Protein AF-F3FXP7-F1 (afdb_monomer_lite)

InterPro domains:
  IPR000873 AMP-dependent synthetase/ligase domain [PF00501] (1-63)

pLDDT: mean 97.09, std 2.87, range [78.12, 98.75]

Secondary structure (DSSP, 8-state):
-TTSEEEEETTEEEEHHHHHHHHHHHHHHHHHTT--TT--------SSHHHHHHHHHHHHHT-

Organism: NCBI:txid629262

Radius of gyration: 12.15 Å; chains: 1; bounding box: 29×17×34 Å

Structure (mmCIF, N/CA/C/O backbone):
data_AF-F3FXP7-F1
#
_entry.id   AF-F3FXP7-F1
#
loop_
_atom_site.group_PDB
_atom_site.id
_atom_site.type_symbol
_atom_site.label_atom_id
_atom_site.label_alt_id
_atom_site.label_comp_id
_atom_site.label_asym_id
_atom_site.label_entity_id
_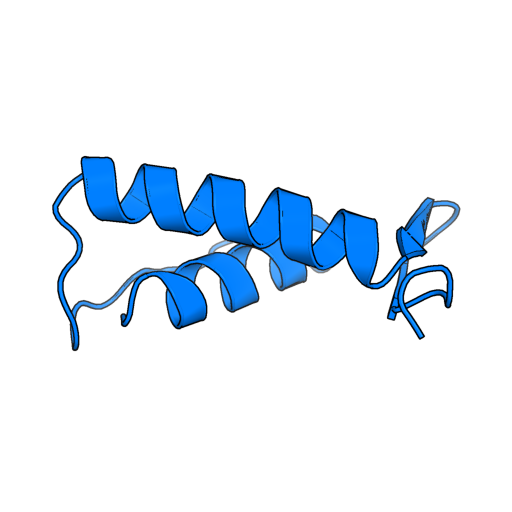atom_site.label_seq_id
_atom_site.pdbx_PDB_ins_code
_atom_site.Cartn_x
_atom_site.Cartn_y
_atom_site.Cartn_z
_atom_site.occupancy
_atom_site.B_iso_or_equiv
_atom_site.auth_seq_id
_atom_site.auth_comp_id
_atom_site.auth_asym_id
_atom_site.auth_atom_id
_atom_site.pdbx_PDB_model_num
ATOM 1 N N . GLN A 1 1 ? 15.731 -9.418 -2.577 1.00 91.31 1 GLN A N 1
ATOM 2 C CA . GLN A 1 1 ? 16.482 -8.568 -3.527 1.00 91.31 1 GLN A CA 1
ATOM 3 C C . GLN A 1 1 ? 15.655 -7.310 -3.808 1.00 91.31 1 GLN A C 1
ATOM 5 O O . GLN A 1 1 ? 14.606 -7.454 -4.419 1.00 91.31 1 GLN A O 1
ATOM 10 N N . PRO A 1 2 ? 16.045 -6.110 -3.334 1.00 95.25 2 PRO A N 1
ATOM 11 C CA . PRO A 1 2 ? 15.185 -4.914 -3.390 1.00 95.25 2 PRO A CA 1
ATOM 12 C C . PRO A 1 2 ? 14.858 -4.431 -4.809 1.00 95.25 2 PRO A C 1
ATOM 14 O O . PRO A 1 2 ? 13.727 -4.044 -5.074 1.00 95.25 2 PRO A O 1
ATOM 17 N N . ASN A 1 3 ? 15.832 -4.521 -5.718 1.00 98.06 3 ASN A N 1
ATOM 18 C CA . ASN A 1 3 ? 15.706 -4.049 -7.101 1.00 98.06 3 ASN A CA 1
ATOM 19 C C . ASN A 1 3 ? 15.141 -5.117 -8.054 1.00 98.06 3 ASN A C 1
ATOM 21 O O . ASN A 1 3 ? 15.039 -4.873 -9.251 1.00 98.06 3 ASN A O 1
ATOM 25 N N . ALA A 1 4 ? 14.808 -6.312 -7.553 1.00 98.25 4 ALA A N 1
ATOM 26 C CA . ALA A 1 4 ? 14.150 -7.328 -8.3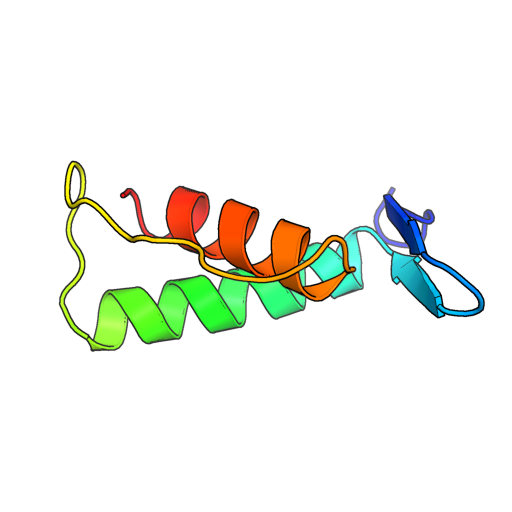68 1.00 98.25 4 ALA A CA 1
ATOM 27 C C . ALA A 1 4 ? 12.692 -6.927 -8.616 1.00 98.25 4 ALA A C 1
ATOM 29 O O . ALA A 1 4 ? 12.048 -6.360 -7.728 1.00 98.25 4 ALA A O 1
ATOM 30 N N . VAL A 1 5 ? 12.175 -7.245 -9.805 1.00 98.25 5 VAL A N 1
ATOM 31 C CA . VAL A 1 5 ? 10.764 -7.037 -10.147 1.00 98.25 5 VAL A CA 1
ATOM 32 C C . VAL A 1 5 ? 9.901 -7.903 -9.228 1.00 98.25 5 VAL A C 1
ATOM 34 O O . VAL A 1 5 ? 10.057 -9.121 -9.191 1.00 98.25 5 VAL A O 1
ATOM 37 N N . ALA A 1 6 ? 9.010 -7.262 -8.477 1.00 98.12 6 ALA A N 1
ATOM 38 C CA . ALA A 1 6 ? 8.025 -7.912 -7.619 1.00 98.12 6 ALA A CA 1
ATOM 39 C C . ALA A 1 6 ? 6.681 -8.075 -8.333 1.00 98.12 6 ALA A C 1
ATOM 41 O O . ALA A 1 6 ? 6.008 -9.086 -8.157 1.00 98.12 6 ALA A O 1
ATOM 42 N N . LEU A 1 7 ? 6.289 -7.073 -9.128 1.00 97.62 7 LEU A N 1
ATOM 43 C CA . LEU A 1 7 ? 5.022 -7.050 -9.852 1.00 97.62 7 LEU A CA 1
ATOM 44 C C . LEU A 1 7 ? 5.222 -6.582 -11.288 1.00 97.62 7 LEU A C 1
ATOM 46 O O . LEU A 1 7 ? 5.997 -5.662 -11.550 1.00 97.62 7 LEU A O 1
ATOM 50 N N . HIS A 1 8 ? 4.456 -7.186 -12.188 1.00 97.56 8 HIS A N 1
ATOM 51 C CA . HIS A 1 8 ? 4.321 -6.797 -13.583 1.00 97.56 8 HIS A CA 1
ATOM 52 C C . HIS A 1 8 ? 2.836 -6.820 -13.939 1.00 97.56 8 HIS A C 1
ATOM 54 O O . HIS A 1 8 ? 2.1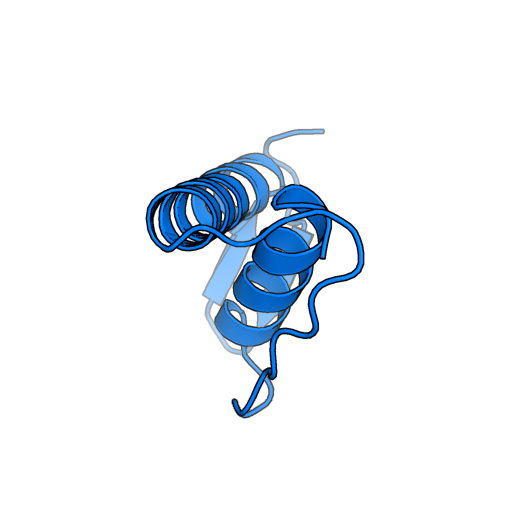45 -7.809 -13.675 1.00 97.56 8 HIS A O 1
ATOM 60 N N . TYR A 1 9 ? 2.345 -5.723 -14.496 1.00 97.62 9 TYR A N 1
ATOM 61 C CA . TYR A 1 9 ? 0.972 -5.593 -14.956 1.00 97.62 9 TYR A CA 1
ATOM 62 C C . TYR A 1 9 ? 0.958 -4.672 -16.174 1.00 97.62 9 TYR A C 1
ATOM 64 O O . TYR A 1 9 ? 1.358 -3.512 -16.058 1.00 97.62 9 TYR A O 1
ATOM 72 N N . GLU A 1 10 ? 0.519 -5.202 -17.319 1.00 95.50 10 GLU A N 1
ATOM 73 C CA . GLU A 1 10 ? 0.637 -4.534 -18.625 1.00 95.50 10 GLU A CA 1
ATOM 74 C C . GLU A 1 10 ? 2.082 -4.058 -18.855 1.00 95.50 10 GLU A C 1
ATOM 76 O O . GLU A 1 10 ? 3.006 -4.824 -18.607 1.00 95.50 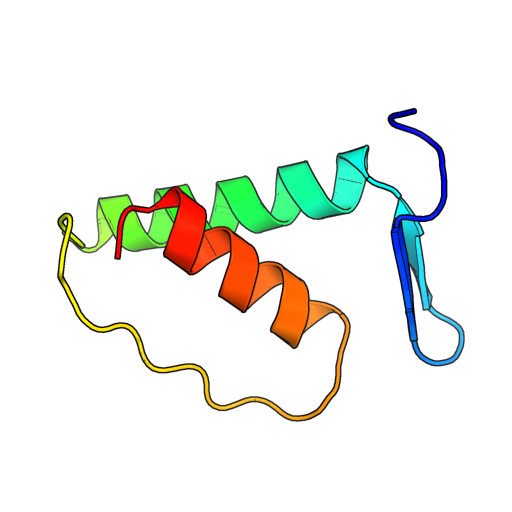10 GLU A O 1
ATOM 81 N N . ASP A 1 11 ? 2.294 -2.808 -19.264 1.00 95.94 11 ASP A N 1
ATOM 82 C CA . ASP A 1 11 ? 3.625 -2.243 -19.522 1.00 95.94 11 ASP A CA 1
ATOM 83 C C . ASP A 1 11 ? 4.282 -1.636 -18.266 1.00 95.94 11 ASP A C 1
ATOM 85 O O . ASP A 1 11 ? 5.246 -0.870 -18.352 1.00 95.94 11 ASP A O 1
ATOM 89 N N . ARG A 1 12 ? 3.749 -1.928 -17.070 1.00 97.50 12 ARG A N 1
ATOM 90 C CA . ARG A 1 12 ? 4.223 -1.361 -15.800 1.00 97.50 12 ARG A CA 1
ATOM 91 C C . ARG A 1 12 ? 4.826 -2.441 -14.905 1.00 97.50 12 ARG A C 1
ATOM 93 O O . ARG A 1 12 ? 4.242 -3.499 -14.673 1.00 97.50 12 ARG A O 1
ATOM 100 N N . 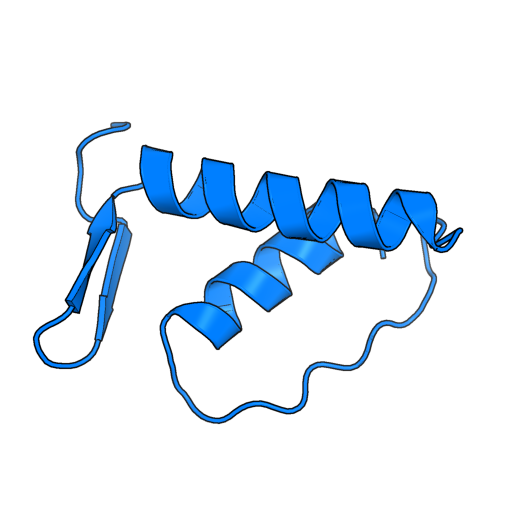THR A 1 13 ? 5.969 -2.121 -14.305 1.00 97.88 13 THR A N 1
ATOM 101 C CA . THR A 1 13 ? 6.630 -2.949 -13.287 1.00 97.88 13 THR A CA 1
ATOM 102 C C . THR A 1 13 ? 6.787 -2.206 -11.973 1.00 97.88 13 THR A C 1
ATOM 104 O O . THR A 1 13 ? 6.967 -0.990 -11.965 1.00 97.88 13 THR A O 1
ATOM 107 N N . LEU A 1 14 ? 6.811 -2.953 -10.869 1.00 98.19 14 LEU A N 1
ATOM 108 C CA . LEU A 1 14 ? 7.336 -2.479 -9.591 1.00 98.19 14 LEU A CA 1
ATOM 109 C C . LEU A 1 14 ? 8.388 -3.440 -9.071 1.00 98.19 14 LEU A C 1
ATOM 111 O O . LEU A 1 14 ? 8.185 -4.657 -9.045 1.00 98.19 14 LEU A O 1
ATOM 115 N N . THR A 1 15 ? 9.488 -2.880 -8.596 1.00 98.69 15 THR A N 1
ATOM 116 C CA . THR A 1 15 ? 10.468 -3.603 -7.792 1.00 98.69 15 THR A CA 1
ATOM 117 C C . THR A 1 15 ? 9.942 -3.863 -6.380 1.00 98.69 15 THR A C 1
ATOM 119 O O . THR A 1 15 ? 8.998 -3.216 -5.916 1.00 98.69 15 THR A O 1
ATOM 122 N N . TYR A 1 16 ? 10.572 -4.787 -5.652 1.00 98.44 16 TYR A N 1
ATOM 123 C CA . TYR A 1 16 ? 10.252 -5.017 -4.237 1.00 98.44 16 TYR A CA 1
ATOM 124 C C . TYR A 1 16 ? 10.404 -3.747 -3.387 1.00 98.44 16 TYR A C 1
ATOM 126 O O . TYR A 1 16 ? 9.591 -3.508 -2.493 1.00 98.44 16 TYR A O 1
ATOM 134 N N . ALA A 1 17 ? 11.418 -2.922 -3.665 1.00 98.56 17 ALA A N 1
ATOM 135 C CA . ALA A 1 17 ? 11.648 -1.667 -2.954 1.00 98.56 17 ALA A CA 1
ATOM 136 C C . ALA A 1 17 ? 10.523 -0.646 -3.193 1.00 98.56 17 ALA A C 1
ATOM 138 O O . ALA A 1 17 ? 10.022 -0.037 -2.243 1.00 98.56 17 ALA A O 1
ATOM 139 N N . GLU A 1 18 ? 10.089 -0.485 -4.445 1.00 98.62 18 GLU A N 1
ATOM 140 C CA . GLU A 1 18 ? 9.011 0.441 -4.807 1.00 98.62 18 GLU A CA 1
ATOM 141 C C . GLU A 1 18 ? 7.662 -0.032 -4.272 1.00 98.62 18 GLU A C 1
ATOM 143 O O . GLU A 1 18 ? 6.916 0.764 -3.698 1.00 98.62 18 GLU A O 1
ATOM 148 N N . LEU A 1 19 ? 7.370 -1.331 -4.400 1.00 98.56 19 LEU A N 1
ATOM 149 C CA . LEU A 1 19 ? 6.161 -1.936 -3.851 1.00 98.56 19 LEU A CA 1
ATOM 150 C C . LEU A 1 19 ? 6.077 -1.712 -2.340 1.00 98.56 19 LEU A C 1
ATOM 152 O O . LEU A 1 19 ? 5.060 -1.236 -1.841 1.00 98.56 19 LEU A O 1
ATOM 156 N N . ASN A 1 20 ? 7.158 -2.003 -1.613 1.00 98.62 20 ASN A N 1
ATOM 157 C CA . ASN A 1 20 ? 7.197 -1.827 -0.167 1.00 98.62 20 ASN A CA 1
ATOM 158 C C . ASN A 1 20 ? 7.049 -0.354 0.237 1.00 98.62 20 ASN A C 1
ATOM 160 O O . ASN A 1 20 ? 6.314 -0.054 1.173 1.00 98.62 20 ASN A O 1
ATOM 164 N N . THR A 1 21 ? 7.699 0.565 -0.483 1.00 98.69 21 THR A N 1
ATOM 165 C CA . THR A 1 21 ? 7.574 2.009 -0.230 1.00 98.69 21 THR A CA 1
ATOM 166 C C . THR A 1 21 ? 6.130 2.480 -0.390 1.00 98.69 21 THR A C 1
ATOM 168 O O . THR A 1 21 ? 5.598 3.127 0.511 1.00 98.69 21 THR A O 1
ATOM 171 N N . ARG A 1 22 ? 5.462 2.111 -1.490 1.00 98.56 22 ARG A N 1
ATOM 172 C CA . ARG A 1 22 ? 4.062 2.495 -1.737 1.00 98.56 22 ARG A CA 1
ATOM 173 C C . ARG A 1 22 ? 3.101 1.844 -0.742 1.00 98.56 22 ARG A C 1
ATOM 175 O O . ARG A 1 22 ? 2.217 2.514 -0.221 1.00 98.56 22 ARG A O 1
ATOM 182 N N . ALA A 1 23 ? 3.301 0.566 -0.420 1.00 98.69 23 ALA A N 1
ATOM 183 C CA . ALA A 1 23 ? 2.493 -0.127 0.582 1.00 98.69 23 ALA A CA 1
ATOM 184 C C . ALA A 1 23 ? 2.645 0.512 1.974 1.00 98.69 23 ALA A C 1
ATOM 186 O O . ALA A 1 23 ? 1.657 0.697 2.677 1.00 98.69 23 ALA A O 1
ATOM 187 N N . ASN A 1 24 ? 3.859 0.924 2.357 1.00 98.69 24 ASN A N 1
ATOM 188 C CA . ASN A 1 24 ? 4.089 1.646 3.611 1.00 98.69 24 ASN A CA 1
ATOM 189 C C . ASN A 1 24 ? 3.381 3.012 3.634 1.00 98.69 24 ASN A C 1
ATOM 191 O O . ASN A 1 24 ? 2.903 3.424 4.686 1.00 98.69 24 ASN A O 1
ATOM 195 N N . GLN A 1 25 ? 3.298 3.726 2.506 1.00 98.75 25 GLN A N 1
ATOM 196 C CA . GLN A 1 25 ? 2.545 4.987 2.430 1.00 98.75 25 GLN A CA 1
ATOM 197 C C . GLN A 1 25 ? 1.051 4.764 2.691 1.00 98.75 25 GLN A C 1
ATOM 199 O O . GLN A 1 25 ? 0.460 5.496 3.482 1.00 98.75 25 GLN A O 1
ATOM 204 N N . VAL A 1 26 ? 0.464 3.725 2.088 1.00 98.38 26 VAL A N 1
ATOM 205 C CA . VAL A 1 26 ? -0.932 3.337 2.350 1.00 98.38 26 VAL A CA 1
ATOM 206 C C . VAL A 1 26 ? -1.122 2.950 3.816 1.00 98.38 26 VAL A C 1
ATOM 208 O O . VAL A 1 26 ? -2.051 3.440 4.449 1.00 98.38 26 VAL A O 1
ATOM 211 N N . ALA A 1 27 ? -0.223 2.140 4.379 1.00 98.56 27 ALA A N 1
ATOM 212 C CA . ALA A 1 27 ? -0.296 1.727 5.778 1.00 98.56 27 ALA A CA 1
ATOM 213 C C . ALA A 1 27 ? -0.289 2.928 6.735 1.00 98.56 27 ALA A C 1
ATOM 215 O O . ALA A 1 27 ? -1.160 3.040 7.590 1.00 98.56 27 ALA A O 1
ATOM 216 N N . HIS A 1 28 ? 0.639 3.874 6.555 1.00 98.56 28 HIS A N 1
ATOM 217 C CA . HIS A 1 28 ? 0.687 5.083 7.382 1.00 98.56 28 HIS A CA 1
ATOM 218 C C . HIS A 1 28 ? -0.559 5.954 7.226 1.00 98.56 28 HIS A C 1
ATOM 220 O O . HIS A 1 28 ? -1.013 6.539 8.207 1.00 98.56 28 HIS A O 1
ATOM 226 N N . TYR A 1 29 ? -1.124 6.035 6.020 1.00 98.50 29 TYR A N 1
ATOM 227 C CA . TYR A 1 29 ? -2.377 6.750 5.808 1.00 98.50 29 TYR A CA 1
ATOM 228 C C . TYR A 1 29 ? -3.535 6.093 6.573 1.00 98.50 29 TYR A C 1
ATOM 230 O O . TYR A 1 29 ? -4.253 6.785 7.288 1.00 98.50 29 TYR A O 1
ATOM 238 N N . LEU A 1 30 ? -3.670 4.764 6.499 1.00 98.25 30 LEU A N 1
ATOM 239 C CA . LEU A 1 30 ? -4.684 4.003 7.240 1.00 98.25 30 LEU A CA 1
ATOM 240 C C . LEU A 1 30 ? -4.520 4.147 8.761 1.00 98.25 30 LEU A C 1
ATOM 242 O O . LEU A 1 30 ? -5.497 4.409 9.459 1.00 98.25 30 LEU A O 1
ATOM 246 N N . LEU A 1 31 ? -3.287 4.067 9.267 1.00 98.06 31 LEU A N 1
ATOM 247 C CA . LEU A 1 31 ? -2.983 4.322 10.679 1.00 98.06 31 LEU A CA 1
ATOM 248 C C . LEU A 1 31 ? -3.362 5.754 11.089 1.00 98.06 31 LEU A C 1
ATOM 250 O O . LEU A 1 31 ? -3.923 5.962 12.161 1.00 98.06 31 LEU A O 1
ATOM 254 N N . GLY A 1 32 ? -3.120 6.742 10.220 1.00 98.19 32 GLY A N 1
ATOM 255 C CA . GLY A 1 32 ? -3.536 8.132 10.432 1.00 98.19 32 GLY A CA 1
ATOM 256 C C . GLY A 1 32 ? -5.057 8.334 10.445 1.00 98.19 32 GLY A C 1
ATOM 257 O O . GLY A 1 32 ? -5.536 9.276 11.071 1.00 98.19 32 GLY A O 1
ATOM 258 N N . LEU A 1 33 ? -5.816 7.440 9.804 1.00 97.88 33 LEU A N 1
ATOM 259 C CA . LEU A 1 33 ? -7.280 7.382 9.885 1.00 97.88 33 LEU A CA 1
ATOM 260 C C . LEU A 1 33 ? -7.790 6.628 11.125 1.00 97.88 33 LEU A C 1
ATOM 262 O O . LEU A 1 33 ? -8.996 6.599 11.357 1.00 97.88 33 LEU A O 1
ATOM 266 N N . GLY A 1 34 ? -6.894 6.049 11.927 1.00 97.62 34 GLY A N 1
ATOM 267 C CA . GLY A 1 34 ? -7.225 5.373 13.178 1.00 97.62 34 GLY A CA 1
ATOM 268 C C . GLY A 1 34 ? -7.401 3.859 13.078 1.00 97.62 34 GLY A C 1
ATOM 269 O O . GLY A 1 34 ? -7.778 3.265 14.084 1.00 97.62 34 GLY A O 1
ATOM 270 N N . VAL A 1 35 ? -7.100 3.236 11.930 1.00 97.62 35 VAL A N 1
ATOM 271 C CA . VAL A 1 35 ? -7.156 1.770 11.765 1.00 97.62 35 VAL A CA 1
ATOM 272 C C . VAL A 1 35 ? -6.320 1.081 12.845 1.00 97.62 35 VAL A C 1
ATOM 274 O O . VAL A 1 35 ? -5.159 1.435 13.062 1.00 97.62 35 VAL A O 1
ATOM 277 N N . GLN A 1 36 ? -6.928 0.111 13.520 1.00 95.7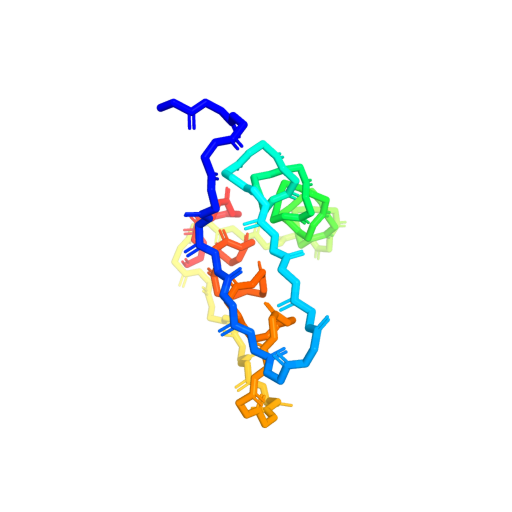5 36 GLN A N 1
ATOM 278 C CA . GLN A 1 36 ? -6.323 -0.734 14.543 1.00 95.75 36 GLN A CA 1
ATOM 279 C C . GLN A 1 36 ? -6.187 -2.181 14.053 1.00 95.75 36 GLN A C 1
ATOM 281 O O . GLN A 1 36 ? -6.810 -2.566 13.060 1.00 95.75 36 GLN A O 1
ATOM 286 N N . PRO A 1 37 ? -5.392 -3.009 14.751 1.00 94.31 37 PRO A N 1
ATOM 287 C CA . PRO A 1 37 ? -5.408 -4.441 14.516 1.00 94.31 37 PRO A CA 1
ATOM 288 C C . PRO A 1 37 ? -6.817 -5.033 14.610 1.00 94.31 37 PRO A C 1
ATOM 290 O O . PRO A 1 37 ? -7.599 -4.616 15.462 1.00 94.31 37 PRO A O 1
ATOM 293 N N . ASP A 1 38 ? -7.110 -6.000 13.741 1.00 93.00 38 ASP A N 1
ATOM 294 C CA . ASP A 1 38 ? -8.417 -6.659 13.571 1.00 93.00 38 ASP A CA 1
ATOM 295 C C . ASP A 1 38 ? -9.541 -5.792 12.951 1.00 93.00 38 ASP A C 1
ATOM 297 O O . ASP A 1 38 ? -10.656 -6.289 12.734 1.00 93.00 38 ASP A O 1
ATOM 301 N N . ASP A 1 39 ? -9.276 -4.525 12.603 1.00 96.25 39 ASP A N 1
ATOM 302 C CA . ASP A 1 39 ? -10.219 -3.712 11.827 1.00 96.25 39 ASP A CA 1
ATOM 303 C C . ASP A 1 39 ? -10.363 -4.226 10.389 1.00 96.25 39 ASP A C 1
ATOM 305 O O . ASP A 1 39 ? -9.442 -4.752 9.778 1.00 96.25 39 ASP A O 1
ATOM 309 N N . ARG A 1 40 ? -11.535 -4.022 9.780 1.00 96.38 40 ARG A N 1
ATOM 310 C CA . ARG A 1 40 ? -11.811 -4.504 8.416 1.00 96.38 40 ARG A CA 1
ATOM 311 C C . ARG A 1 40 ? -11.705 -3.366 7.410 1.00 96.38 40 ARG A C 1
ATOM 313 O O . ARG A 1 40 ? -12.547 -2.470 7.398 1.00 96.38 40 ARG A O 1
ATOM 320 N N . VAL A 1 41 ? -10.731 -3.451 6.503 1.00 97.75 41 VAL A N 1
ATOM 321 C CA . VAL A 1 41 ? -10.561 -2.499 5.392 1.00 97.75 41 VAL A CA 1
ATOM 322 C C . VAL A 1 41 ? -10.950 -3.159 4.069 1.00 97.75 41 VAL A C 1
ATOM 324 O O . VAL A 1 41 ? -10.354 -4.149 3.650 1.00 97.75 41 VAL A O 1
ATOM 327 N N . ALA A 1 42 ? -11.964 -2.613 3.394 1.00 96.94 42 ALA A N 1
ATOM 328 C CA . ALA A 1 42 ? -12.401 -3.113 2.093 1.00 96.94 42 ALA A CA 1
ATOM 329 C C . ALA A 1 42 ? -11.463 -2.650 0.965 1.00 96.94 42 ALA A C 1
ATOM 331 O O . ALA A 1 42 ? -11.013 -1.504 0.946 1.00 96.94 42 ALA A O 1
ATOM 332 N N . ILE A 1 43 ? -11.222 -3.527 -0.013 1.00 96.19 43 ILE A N 1
ATOM 333 C CA . ILE A 1 43 ? -10.474 -3.221 -1.237 1.00 96.19 43 ILE A CA 1
ATOM 334 C C . ILE A 1 43 ? -11.414 -3.407 -2.426 1.00 96.19 43 ILE A C 1
ATOM 336 O O . ILE A 1 43 ? -11.823 -4.526 -2.729 1.00 96.19 43 ILE A O 1
ATOM 340 N N . CYS A 1 44 ? -11.736 -2.308 -3.106 1.00 96.44 44 CYS A N 1
ATOM 341 C CA . CYS A 1 44 ? -12.648 -2.287 -4.249 1.00 96.44 44 CYS A CA 1
ATOM 342 C C . CYS A 1 44 ? -11.943 -1.684 -5.466 1.00 96.44 44 CYS A C 1
ATOM 344 O O . CYS A 1 44 ? -12.164 -0.526 -5.812 1.00 96.44 44 CYS A O 1
ATOM 346 N N . VAL A 1 45 ? -11.058 -2.461 -6.087 1.00 95.81 45 VAL A N 1
ATOM 347 C CA . VAL A 1 45 ? -10.321 -2.066 -7.294 1.00 95.81 45 VAL A CA 1
ATOM 348 C C . VAL A 1 45 ? -10.215 -3.244 -8.256 1.00 95.81 45 VAL A C 1
ATOM 350 O O . VAL A 1 45 ? -10.223 -4.402 -7.835 1.00 95.81 45 VAL A O 1
ATOM 353 N N . GLU A 1 46 ? -10.096 -2.950 -9.547 1.00 96.56 46 GLU A N 1
ATOM 354 C CA . GLU A 1 46 ? -9.783 -3.961 -10.555 1.00 96.56 46 GLU A CA 1
ATOM 355 C C . GLU A 1 46 ? -8.336 -4.458 -10.422 1.00 96.56 46 GLU A C 1
ATOM 357 O O . GLU A 1 46 ? -7.495 -3.865 -9.730 1.00 96.56 46 GLU A O 1
ATOM 362 N N . ARG A 1 47 ? -8.034 -5.563 -11.114 1.00 95.88 47 ARG A N 1
ATOM 363 C CA . ARG A 1 47 ? -6.688 -6.137 -11.148 1.00 95.88 47 ARG A CA 1
ATOM 364 C C . ARG A 1 47 ? -5.702 -5.081 -11.648 1.00 95.88 47 ARG A C 1
ATOM 366 O O . ARG A 1 47 ? -5.828 -4.586 -12.755 1.00 95.88 47 ARG A O 1
ATOM 373 N N . SER A 1 48 ? -4.737 -4.731 -10.807 1.00 96.94 48 SER A N 1
ATOM 374 C CA . SER A 1 48 ? -3.795 -3.635 -11.044 1.00 96.94 48 SER A CA 1
ATOM 375 C C . SER A 1 48 ? -2.604 -3.750 -10.090 1.00 96.94 48 SER A C 1
ATOM 377 O O . SER A 1 48 ? -2.617 -4.555 -9.152 1.00 96.94 48 SER A O 1
ATOM 379 N N . LEU A 1 49 ? -1.567 -2.935 -10.293 1.00 98.06 49 LEU A N 1
ATOM 380 C CA . LEU A 1 49 ? -0.473 -2.817 -9.320 1.00 98.06 49 LEU A CA 1
ATOM 381 C C . LEU A 1 49 ? -0.988 -2.243 -7.995 1.00 98.06 49 LEU A C 1
ATOM 383 O O . LEU A 1 49 ? -0.582 -2.672 -6.915 1.00 98.06 49 LEU A O 1
ATOM 387 N N . GLU A 1 50 ? -1.914 -1.294 -8.094 1.00 97.69 50 GLU A N 1
ATOM 388 C CA . GLU A 1 50 ? -2.550 -0.589 -6.992 1.00 97.69 50 GLU A CA 1
ATOM 389 C C . GLU A 1 50 ? -3.352 -1.546 -6.093 1.00 97.69 50 GLU A C 1
ATOM 391 O O . GLU A 1 50 ? -3.323 -1.386 -4.874 1.00 97.69 50 GLU A O 1
ATOM 396 N N . MET A 1 51 ? -3.957 -2.603 -6.652 1.00 97.94 51 MET A N 1
ATOM 397 C CA . MET A 1 51 ? -4.595 -3.677 -5.875 1.00 97.94 51 MET A CA 1
ATOM 398 C C . MET A 1 51 ? -3.626 -4.327 -4.879 1.00 97.94 51 MET A C 1
ATOM 400 O O . MET A 1 51 ? -3.949 -4.470 -3.699 1.00 97.94 51 MET A O 1
ATOM 404 N N . ILE A 1 52 ? -2.427 -4.706 -5.331 1.00 98.19 52 ILE A N 1
ATOM 405 C CA . ILE A 1 52 ? -1.435 -5.365 -4.469 1.00 98.19 52 ILE A CA 1
ATOM 406 C C . ILE A 1 52 ? -0.811 -4.372 -3.487 1.00 98.19 52 ILE A C 1
ATOM 408 O O . ILE A 1 52 ? -0.579 -4.719 -2.329 1.00 98.19 52 ILE A O 1
ATOM 412 N N . VAL A 1 53 ? -0.573 -3.130 -3.920 1.00 98.44 53 VAL A N 1
ATOM 413 C CA . VAL A 1 53 ? -0.129 -2.047 -3.029 1.00 98.44 53 VAL A CA 1
ATOM 414 C C . VAL A 1 53 ? -1.135 -1.838 -1.893 1.00 98.44 53 VAL A C 1
ATOM 416 O O . VAL A 1 53 ? -0.725 -1.764 -0.736 1.00 98.44 53 VAL A O 1
ATOM 419 N N . GLY A 1 54 ? -2.433 -1.790 -2.208 1.00 98.06 54 GLY A N 1
ATOM 420 C CA . GLY A 1 54 ? -3.513 -1.653 -1.233 1.00 98.06 54 GLY A CA 1
ATOM 421 C C . GLY A 1 54 ? -3.572 -2.833 -0.267 1.00 98.06 54 GLY A C 1
ATOM 422 O O . GLY A 1 54 ? -3.561 -2.622 0.941 1.00 98.06 54 GLY A O 1
ATOM 423 N N . LEU A 1 55 ? -3.533 -4.067 -0.782 1.00 98.00 55 LEU A N 1
ATOM 424 C CA . LEU A 1 55 ? -3.553 -5.280 0.043 1.00 98.00 55 LEU A CA 1
ATOM 425 C C . LEU A 1 55 ? -2.389 -5.320 1.038 1.00 98.00 55 LEU A C 1
ATOM 427 O O . LEU A 1 55 ? -2.594 -5.547 2.226 1.00 98.00 55 LEU A O 1
ATOM 431 N N . LEU A 1 56 ? -1.167 -5.055 0.572 1.00 98.38 56 LEU A N 1
ATOM 432 C CA . LEU A 1 56 ? -0.003 -5.003 1.455 1.00 98.38 56 LEU A CA 1
ATOM 433 C C . LEU A 1 56 ? -0.073 -3.827 2.430 1.00 98.38 56 LEU A C 1
ATOM 435 O O . LEU A 1 56 ? 0.376 -3.965 3.563 1.00 98.38 56 LEU A O 1
ATOM 439 N N . GLY A 1 57 ? -0.613 -2.683 2.006 1.00 98.44 57 GLY A N 1
ATOM 440 C CA . GLY A 1 57 ? -0.819 -1.524 2.870 1.00 98.44 57 GLY A CA 1
ATOM 441 C C . GLY A 1 57 ? -1.764 -1.819 4.033 1.00 98.44 57 GLY A C 1
ATOM 442 O O . GLY A 1 57 ? -1.443 -1.468 5.163 1.00 98.44 57 GLY A O 1
ATOM 443 N N . VAL A 1 58 ? -2.869 -2.525 3.773 1.00 98.19 58 VAL A N 1
ATOM 444 C CA . VAL A 1 58 ? -3.815 -2.991 4.802 1.00 98.19 58 VAL A CA 1
ATOM 445 C C . VAL A 1 58 ? -3.121 -3.935 5.784 1.00 98.19 58 VAL A C 1
ATOM 447 O O . VAL A 1 58 ? -3.087 -3.646 6.977 1.00 98.19 58 VAL A O 1
ATOM 450 N N . LEU A 1 59 ? -2.448 -4.976 5.280 1.00 97.69 59 LEU A N 1
ATOM 451 C CA . LEU A 1 59 ? -1.721 -5.934 6.126 1.00 97.69 59 LEU A CA 1
ATOM 452 C C . LEU A 1 59 ? -0.645 -5.260 6.993 1.00 97.69 59 LEU A C 1
ATOM 454 O O . LEU A 1 59 ? -0.391 -5.668 8.121 1.00 97.69 59 LEU A O 1
ATOM 458 N N . LYS A 1 60 ? 0.009 -4.218 6.472 1.00 98.12 60 LYS A N 1
ATOM 459 C CA . LYS A 1 60 ? 1.020 -3.438 7.200 1.00 98.12 60 LYS A CA 1
ATOM 460 C C . LYS A 1 60 ? 0.422 -2.482 8.232 1.00 98.12 60 LYS A C 1
ATOM 462 O O . LYS A 1 60 ? 1.130 -2.125 9.169 1.00 98.12 60 LYS A O 1
ATOM 467 N N . ALA A 1 61 ? -0.828 -2.057 8.058 1.00 97.44 61 ALA A N 1
ATOM 468 C CA . ALA A 1 61 ? -1.557 -1.282 9.060 1.00 97.44 61 ALA A CA 1
ATOM 469 C C . ALA A 1 61 ? -2.035 -2.157 10.235 1.00 97.44 61 ALA A C 1
ATOM 471 O O . ALA A 1 61 ? -2.338 -1.623 11.296 1.00 97.44 61 ALA A O 1
ATOM 472 N N . GLY A 1 62 ? -2.048 -3.486 10.068 1.00 91.88 62 GLY A N 1
ATOM 473 C CA . GLY A 1 62 ? -2.423 -4.458 11.101 1.00 91.88 62 GLY A CA 1
ATOM 474 C C . GLY A 1 62 ? -3.872 -4.945 11.020 1.00 91.88 62 GLY A C 1
ATOM 475 O O . GLY A 1 62 ? -4.243 -5.809 11.809 1.00 91.88 62 GLY A O 1
ATOM 476 N N . ALA A 1 63 ? -4.646 -4.407 10.077 1.00 78.12 63 ALA A N 1
ATOM 477 C CA . ALA A 1 63 ? -6.007 -4.827 9.745 1.00 78.12 63 ALA A CA 1
ATOM 478 C C . ALA A 1 63 ? -6.065 -6.226 9.104 1.00 78.12 63 ALA A C 1
ATOM 480 O O . ALA A 1 63 ? -5.107 -6.588 8.374 1.00 78.12 63 ALA A O 1
#

Foldseek 3Di:
DQQDWPDDDDPDTDGNVRLVVLLCVLLVVCVVVVDDAPDDDDDDDDDDSVSSSNVSNNVSNND

Sequence (63 aa):
QPNAVALHYEDRTLTYAELNTRANQVAHYLLGLGVQPDDRVAICVERSLEMIVGLLGVLKAGA